Protein AF-Q7RGE0-F1 (afdb_monomer_lite)

Radius of gyration: 12.65 Å; chains: 1; bounding box: 28×23×31 Å

Organism: Plasmodium yoelii yoelii (NCBI:txid73239)

Foldseek 3Di:
DPLVLLVLLVVVLVVLQVLPDPDQEAASADPLPDPDDHDLVSLLSSLQSLLPRDRHAHEYENAQVLDDPVSVVSSCVSNVNDPRHPYYHHHNNDNPDD

pLDDT: mean 87.19, std 11.77, range [46.59, 97.0]

Sequence (98 aa):
MDNVLSMNYLKLTEELKKNNLDKIKLSLKCNNLCVENIDYNIIENFGKSLKNNKSFKGIIDISYNNLNEINLFNLICNISQNKQIIGLNIKGNERKAY

Secondary structure (DSSP, 8-state):
---HHHHHHHHHHHHHHTT----SEEE----S-------HHHHHHHHHHHHH-SS--EEEE-TT----HHHHHHHHHHHHT-TTEEEEE-TT------

Structure (mmCIF, N/CA/C/O backbone):
data_AF-Q7RGE0-F1
#
_entry.id   AF-Q7RGE0-F1
#
loop_
_atom_site.group_PDB
_atom_site.id
_atom_site.type_symbol
_atom_site.label_atom_id
_atom_site.label_alt_id
_atom_site.label_comp_id
_atom_site.label_asym_id
_atom_site.label_entity_id
_atom_site.label_seq_id
_atom_site.pdbx_PDB_ins_code
_atom_site.Cartn_x
_atom_site.Cartn_y
_atom_site.Cartn_z
_atom_site.occupancy
_atom_site.B_iso_or_equiv
_atom_site.auth_seq_id
_atom_site.auth_comp_id
_atom_site.auth_asym_id
_atom_site.auth_atom_id
_atom_site.pdbx_PDB_model_num
ATOM 1 N N . MET A 1 1 ? 18.038 14.293 -10.611 1.00 49.66 1 MET A N 1
ATOM 2 C CA . MET A 1 1 ? 16.653 13.906 -10.937 1.00 49.66 1 MET A CA 1
ATOM 3 C C . MET A 1 1 ? 15.989 13.729 -9.594 1.00 49.66 1 MET A C 1
ATOM 5 O O . MET A 1 1 ? 16.412 12.850 -8.855 1.00 49.66 1 MET A O 1
ATOM 9 N N . ASP A 1 2 ? 15.132 14.664 -9.197 1.00 54.06 2 ASP A N 1
ATOM 10 C CA . ASP A 1 2 ? 14.507 14.597 -7.876 1.00 54.06 2 ASP A CA 1
ATOM 11 C C . ASP A 1 2 ? 13.621 13.355 -7.822 1.00 54.06 2 ASP A C 1
ATOM 13 O O . ASP A 1 2 ? 12.876 13.108 -8.769 1.00 54.06 2 ASP A O 1
ATOM 17 N N . ASN A 1 3 ? 13.724 12.567 -6.748 1.00 69.50 3 ASN A N 1
ATOM 18 C CA . ASN A 1 3 ? 12.902 11.371 -6.554 1.00 69.50 3 ASN A CA 1
ATOM 19 C C . ASN A 1 3 ? 11.467 11.778 -6.174 1.00 69.50 3 ASN A C 1
ATOM 21 O O . ASN A 1 3 ? 11.034 11.619 -5.025 1.00 69.50 3 ASN A O 1
ATOM 25 N N . VAL A 1 4 ? 10.745 12.384 -7.118 1.00 85.06 4 VAL A N 1
ATOM 26 C CA . VAL A 1 4 ? 9.417 12.975 -6.918 1.00 85.06 4 VAL A CA 1
ATOM 27 C C . VAL A 1 4 ? 8.446 11.921 -6.402 1.00 85.06 4 VAL A C 1
ATOM 29 O O . VAL A 1 4 ? 7.636 12.202 -5.515 1.00 85.06 4 VAL A O 1
ATOM 32 N N . LEU A 1 5 ? 8.548 10.688 -6.903 1.00 88.62 5 LEU A N 1
ATOM 33 C CA . LEU A 1 5 ? 7.667 9.613 -6.474 1.00 88.62 5 LEU A CA 1
ATOM 34 C C . LEU A 1 5 ? 7.967 9.203 -5.029 1.00 88.62 5 LEU A C 1
ATOM 36 O O . LEU A 1 5 ? 7.046 9.125 -4.216 1.00 88.62 5 LEU A O 1
ATOM 40 N N . SER A 1 6 ? 9.243 9.042 -4.674 1.00 90.25 6 SER A N 1
ATOM 41 C CA . SER A 1 6 ? 9.644 8.722 -3.294 1.00 90.25 6 SER A CA 1
ATOM 42 C C . SER A 1 6 ? 9.195 9.804 -2.302 1.00 90.25 6 SER A C 1
ATOM 44 O O . SER A 1 6 ? 8.674 9.492 -1.230 1.00 90.25 6 SER A O 1
ATOM 46 N N . MET A 1 7 ? 9.306 11.081 -2.680 1.00 91.00 7 MET A N 1
ATOM 47 C CA . MET A 1 7 ? 8.808 12.198 -1.871 1.00 91.00 7 MET A CA 1
ATOM 48 C C . MET A 1 7 ? 7.285 12.181 -1.714 1.00 91.00 7 MET A C 1
ATOM 50 O O . MET A 1 7 ? 6.779 12.468 -0.628 1.00 91.00 7 MET A O 1
ATOM 54 N N . ASN A 1 8 ? 6.541 11.798 -2.754 1.00 92.19 8 ASN A N 1
ATOM 55 C CA . ASN A 1 8 ? 5.089 11.650 -2.669 1.00 92.19 8 ASN A CA 1
ATOM 56 C C . ASN A 1 8 ? 4.684 10.524 -1.705 1.00 92.19 8 ASN A C 1
ATOM 58 O O . ASN A 1 8 ? 3.765 10.716 -0.905 1.00 92.19 8 ASN A O 1
ATOM 62 N N . TYR A 1 9 ? 5.391 9.387 -1.727 1.00 94.00 9 TYR A N 1
ATOM 63 C CA . TYR A 1 9 ? 5.197 8.312 -0.749 1.00 94.00 9 TYR A CA 1
ATOM 64 C C . TYR A 1 9 ? 5.455 8.799 0.679 1.00 94.00 9 TYR A C 1
ATOM 66 O O . TYR A 1 9 ? 4.625 8.572 1.561 1.00 94.00 9 TYR A O 1
ATOM 74 N N . LEU A 1 10 ? 6.562 9.510 0.914 1.00 94.62 10 LEU A N 1
ATOM 75 C CA . LEU A 1 10 ? 6.887 10.062 2.232 1.00 94.62 10 LEU A CA 1
ATOM 76 C C . LEU A 1 10 ? 5.822 11.056 2.711 1.00 94.62 10 LEU A C 1
ATOM 78 O O . LEU A 1 10 ? 5.320 10.934 3.827 1.00 94.62 10 LEU A O 1
ATOM 82 N N . LYS A 1 11 ? 5.403 11.993 1.854 1.00 93.44 11 LYS 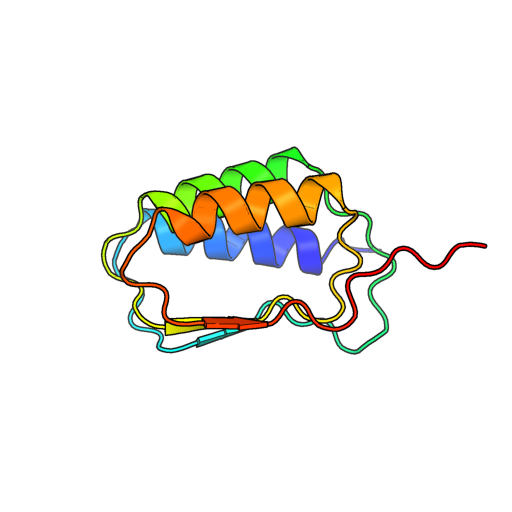A N 1
ATOM 83 C CA . LYS A 1 11 ? 4.371 12.979 2.197 1.00 93.44 11 LYS A CA 1
ATOM 84 C C . LYS A 1 11 ? 3.043 12.312 2.559 1.00 93.44 11 LYS A C 1
ATOM 86 O O . LYS A 1 11 ? 2.451 12.649 3.582 1.00 93.44 11 LYS A O 1
ATOM 91 N N . LEU A 1 12 ? 2.587 11.348 1.757 1.00 93.00 12 LEU A N 1
ATOM 92 C CA . LEU A 1 12 ? 1.350 10.618 2.046 1.00 93.00 12 LEU A CA 1
ATOM 93 C C . LEU A 1 12 ? 1.460 9.745 3.293 1.00 93.00 12 LEU A C 1
ATOM 95 O O . LEU A 1 12 ? 0.484 9.622 4.026 1.00 93.00 12 LEU A O 1
ATOM 99 N N . THR A 1 13 ? 2.632 9.173 3.563 1.00 95.12 13 THR A N 1
ATOM 100 C CA . THR A 1 13 ? 2.898 8.436 4.805 1.00 95.12 13 THR A CA 1
ATOM 101 C C . THR A 1 13 ? 2.660 9.332 6.022 1.00 95.12 13 THR A C 1
ATOM 103 O O . THR A 1 13 ? 1.958 8.936 6.952 1.00 95.12 13 THR A O 1
ATOM 106 N N . GLU A 1 14 ? 3.166 10.566 5.996 1.00 94.44 14 GLU A N 1
ATOM 107 C CA . GLU A 1 14 ? 2.940 11.535 7.073 1.00 94.44 14 GLU A CA 1
ATOM 108 C C . GLU A 1 14 ? 1.483 12.011 7.159 1.00 94.44 14 GLU A C 1
ATOM 110 O O . GLU A 1 14 ? 0.964 12.194 8.260 1.00 94.44 14 GLU A O 1
ATOM 115 N N . GLU A 1 15 ? 0.780 12.171 6.032 1.00 92.38 15 GLU A N 1
ATOM 116 C CA . GLU A 1 15 ? -0.665 12.447 6.048 1.00 92.38 15 GLU A CA 1
ATOM 117 C C . GLU A 1 15 ? -1.449 11.282 6.684 1.00 92.38 15 GLU A C 1
ATOM 119 O O . GLU A 1 15 ? -2.310 11.506 7.535 1.00 92.38 15 GLU A O 1
ATOM 124 N N . LEU A 1 16 ? -1.124 10.031 6.339 1.00 92.25 16 LEU A N 1
ATOM 125 C CA . LEU A 1 16 ? -1.786 8.833 6.871 1.00 92.25 16 LEU A CA 1
ATOM 126 C C . LEU A 1 16 ? -1.612 8.697 8.386 1.00 92.25 16 LEU A C 1
ATOM 128 O O . LEU A 1 16 ? -2.556 8.318 9.079 1.00 92.25 16 LEU A O 1
ATOM 132 N N . LYS A 1 17 ? -0.444 9.053 8.924 1.00 91.69 17 LYS A N 1
ATOM 133 C CA . LYS A 1 17 ? -0.189 9.024 10.374 1.00 91.69 17 LYS A CA 1
ATOM 134 C C . LYS A 1 17 ? -1.076 9.990 11.162 1.00 91.69 17 LYS A C 1
ATOM 136 O O . LYS A 1 17 ? -1.400 9.709 12.314 1.00 91.69 17 LYS A O 1
ATOM 141 N N . LYS A 1 18 ? -1.518 11.095 10.550 1.00 90.00 18 LYS A N 1
ATOM 142 C CA . LYS A 1 18 ? -2.399 12.089 11.192 1.00 90.00 18 LYS A CA 1
ATOM 143 C C . LYS A 1 18 ? -3.840 11.603 11.365 1.00 90.00 18 LYS A C 1
ATOM 145 O O . LYS A 1 18 ? -4.595 12.224 12.103 1.00 90.00 18 LYS A O 1
ATOM 150 N N . ASN A 1 19 ? -4.227 10.501 10.713 1.00 82.25 19 ASN A N 1
ATOM 151 C CA . ASN A 1 19 ? -5.567 9.909 10.785 1.00 82.25 19 ASN A CA 1
ATOM 152 C C . ASN A 1 19 ? -6.727 10.876 10.464 1.00 82.25 19 ASN A C 1
ATOM 154 O O . ASN A 1 19 ? -7.855 10.628 10.878 1.00 82.25 19 ASN A O 1
ATOM 158 N N . ASN A 1 20 ? -6.516 11.900 9.642 1.00 83.06 20 ASN A N 1
ATOM 159 C CA . ASN A 1 20 ? -7.549 12.866 9.238 1.00 83.06 20 ASN A CA 1
ATOM 160 C C . ASN A 1 20 ? -7.718 12.959 7.709 1.00 83.06 20 ASN A C 1
ATOM 162 O O . ASN A 1 20 ? -8.061 14.008 7.169 1.00 83.06 20 ASN A O 1
ATOM 166 N N . LEU A 1 21 ? -7.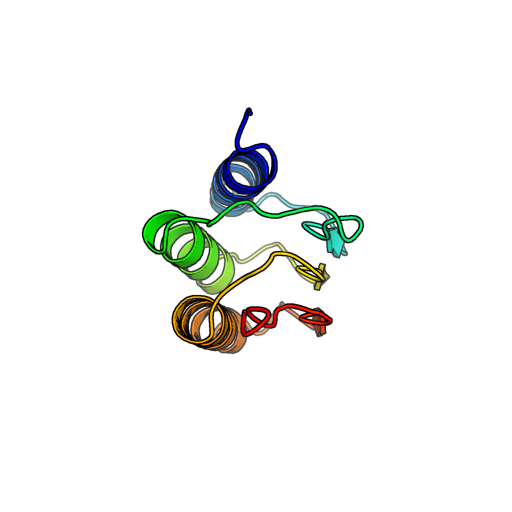432 11.861 7.008 1.00 82.62 21 LEU A N 1
ATOM 167 C CA . LEU A 1 21 ? -7.440 11.796 5.551 1.00 82.62 21 LEU A CA 1
ATOM 168 C C . LEU A 1 21 ? -8.864 11.585 5.026 1.00 82.62 21 LEU A C 1
ATOM 170 O O . LEU A 1 21 ? -9.319 10.454 4.881 1.00 82.62 21 LEU A O 1
ATOM 174 N N . ASP A 1 22 ? -9.541 12.682 4.698 1.00 79.12 22 ASP A N 1
ATOM 175 C CA . ASP A 1 22 ? -10.844 12.658 4.026 1.00 79.12 22 ASP A CA 1
ATOM 176 C C . ASP A 1 22 ? -10.665 12.595 2.498 1.00 79.12 22 ASP A C 1
ATOM 178 O O . ASP A 1 22 ? -10.892 13.552 1.758 1.00 79.12 22 ASP A O 1
ATOM 182 N N . LYS A 1 23 ? -10.116 11.473 2.018 1.00 81.00 23 LYS A N 1
ATOM 183 C CA . LYS A 1 23 ? -9.944 11.193 0.585 1.00 81.00 23 LYS A CA 1
ATOM 184 C C . LYS A 1 23 ? -10.486 9.807 0.267 1.00 81.00 23 LYS A C 1
ATOM 186 O O . LYS A 1 23 ? -10.166 8.837 0.942 1.00 81.00 23 LYS A O 1
ATOM 191 N N . ILE A 1 24 ? -11.220 9.708 -0.839 1.00 81.62 24 ILE A N 1
ATOM 192 C CA . ILE A 1 24 ? -11.789 8.447 -1.350 1.00 81.62 24 ILE A CA 1
ATOM 193 C C . ILE A 1 24 ? -10.785 7.721 -2.271 1.00 81.62 24 ILE A C 1
ATOM 195 O O . ILE A 1 24 ? -10.893 6.521 -2.530 1.00 81.62 24 ILE A O 1
ATOM 199 N N . LYS A 1 25 ? -9.769 8.442 -2.769 1.00 89.12 25 LYS A N 1
ATOM 200 C CA . LYS A 1 25 ? -8.697 7.892 -3.605 1.00 89.12 25 LYS A CA 1
ATOM 201 C C . LYS A 1 25 ? -7.336 8.480 -3.235 1.00 89.12 25 LYS A C 1
ATOM 203 O O . LYS A 1 25 ? -7.171 9.698 -3.208 1.00 89.12 25 LYS A O 1
ATOM 208 N N . LEU A 1 26 ? -6.350 7.608 -3.032 1.00 90.75 26 LEU A N 1
ATOM 209 C CA . LEU A 1 26 ? -4.933 7.961 -2.944 1.00 90.75 26 LEU A CA 1
ATOM 210 C C . LEU A 1 26 ? -4.253 7.605 -4.263 1.00 90.75 26 LEU A C 1
ATOM 212 O O . LEU A 1 26 ? -4.126 6.432 -4.604 1.00 90.75 26 LEU A O 1
ATOM 216 N N . SER A 1 27 ? -3.850 8.622 -5.023 1.00 89.75 2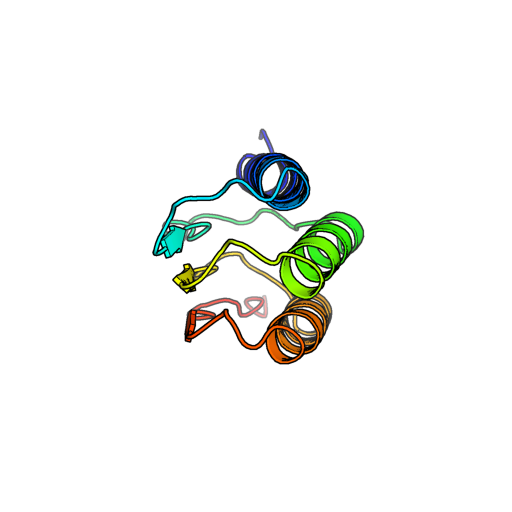7 SER A N 1
ATOM 217 C CA . SER A 1 27 ? -3.220 8.443 -6.331 1.00 89.75 27 SER A CA 1
ATOM 218 C C . SER A 1 27 ? -1.732 8.756 -6.253 1.00 89.75 27 SER A C 1
ATOM 220 O O . SER A 1 27 ? -1.344 9.918 -6.214 1.00 89.75 27 SER A O 1
ATOM 222 N N . LEU A 1 28 ? -0.926 7.701 -6.286 1.00 90.06 28 LEU A N 1
ATOM 223 C CA . LEU A 1 28 ? 0.526 7.719 -6.459 1.00 90.06 28 LEU A CA 1
ATOM 224 C C . LEU A 1 28 ? 0.934 7.270 -7.870 1.00 90.06 28 LEU A C 1
ATOM 226 O O . LEU A 1 28 ? 2.113 7.053 -8.126 1.00 90.06 28 LEU A O 1
ATOM 230 N N . LYS A 1 29 ? -0.025 7.119 -8.795 1.00 84.75 29 LYS A N 1
ATOM 231 C CA . LYS A 1 29 ? 0.248 6.698 -10.172 1.00 84.75 29 LYS A CA 1
ATOM 232 C C . LYS A 1 29 ? 1.335 7.560 -10.816 1.00 84.75 29 LYS A C 1
ATOM 234 O O . LYS A 1 29 ? 1.327 8.785 -10.674 1.00 84.75 29 LYS A O 1
ATOM 239 N N . CYS A 1 30 ? 2.208 6.924 -11.584 1.00 81.88 30 CYS A N 1
ATOM 240 C CA . CYS A 1 30 ? 3.149 7.633 -12.436 1.00 81.88 30 CYS A CA 1
ATOM 241 C C . CYS A 1 30 ? 2.716 7.543 -13.902 1.00 81.88 30 CYS A C 1
ATOM 243 O O . CYS A 1 30 ? 2.152 6.545 -14.341 1.00 81.88 30 CYS A O 1
ATOM 245 N N . ASN A 1 31 ? 2.957 8.593 -14.684 1.00 74.12 31 ASN A N 1
ATOM 246 C CA . ASN A 1 31 ? 2.542 8.652 -16.087 1.00 74.12 31 ASN A CA 1
ATOM 247 C C . ASN A 1 31 ? 3.562 7.944 -17.004 1.00 74.12 31 ASN A C 1
ATOM 249 O O . ASN A 1 31 ? 4.180 8.587 -17.845 1.00 74.12 31 ASN A O 1
ATOM 253 N N . ASN A 1 32 ? 3.756 6.630 -16.828 1.00 61.16 32 ASN A N 1
ATOM 254 C CA . ASN A 1 32 ? 4.594 5.746 -17.667 1.00 61.16 32 ASN A CA 1
ATOM 255 C C . ASN A 1 32 ? 6.095 6.107 -17.792 1.00 61.16 32 ASN A C 1
ATOM 257 O O . ASN A 1 32 ? 6.801 5.484 -18.583 1.00 61.16 32 ASN A O 1
ATOM 261 N N . LEU A 1 33 ? 6.590 7.083 -17.023 1.00 60.00 33 LEU A N 1
ATOM 262 C CA . LEU A 1 33 ? 7.950 7.633 -17.137 1.00 60.00 33 LEU A CA 1
ATOM 263 C C . LEU A 1 33 ? 8.783 7.507 -15.852 1.00 60.00 33 LEU A C 1
ATOM 265 O O . LEU A 1 33 ? 9.919 7.976 -15.815 1.00 60.00 33 LEU A O 1
ATOM 269 N N . CYS A 1 34 ? 8.253 6.882 -14.797 1.00 68.81 34 CYS A N 1
ATOM 270 C CA . CYS A 1 34 ? 9.028 6.674 -13.577 1.00 68.81 34 CYS A CA 1
ATOM 271 C C . CYS A 1 34 ? 10.023 5.535 -13.776 1.00 68.81 34 CYS A C 1
ATOM 273 O O . CYS A 1 34 ? 9.660 4.363 -13.761 1.00 68.81 34 CYS A O 1
ATOM 275 N N . VAL A 1 35 ? 11.289 5.913 -13.931 1.00 69.00 35 VAL A N 1
ATOM 276 C CA . VAL A 1 35 ? 12.450 5.012 -13.840 1.00 69.00 35 VAL A CA 1
ATOM 277 C C . VAL A 1 35 ? 13.063 5.072 -12.430 1.00 69.00 35 VAL A C 1
ATOM 279 O O . VAL A 1 35 ? 14.132 4.527 -12.176 1.00 69.00 35 VAL A O 1
ATOM 282 N N . GLU A 1 36 ? 12.393 5.750 -11.492 1.00 75.81 36 GLU A N 1
ATOM 283 C CA . GLU A 1 36 ? 12.830 5.829 -10.101 1.00 75.81 36 GLU A CA 1
ATOM 284 C C . GLU A 1 36 ? 12.784 4.441 -9.450 1.00 75.81 36 GLU A C 1
ATOM 286 O O . GLU A 1 36 ? 11.781 3.729 -9.524 1.00 75.81 36 GLU A O 1
ATOM 291 N N . ASN A 1 37 ? 13.877 4.073 -8.783 1.00 81.06 37 ASN A N 1
ATOM 292 C CA . ASN A 1 37 ? 13.896 2.940 -7.870 1.00 81.06 37 ASN A CA 1
ATOM 293 C C . ASN A 1 37 ? 13.513 3.457 -6.485 1.00 81.06 37 ASN A C 1
ATOM 295 O O . ASN A 1 37 ? 14.285 4.179 -5.854 1.00 81.06 37 ASN A O 1
ATOM 299 N N . ILE A 1 38 ? 12.319 3.098 -6.022 1.00 86.94 38 ILE A N 1
ATOM 300 C CA . ILE A 1 38 ? 11.859 3.468 -4.684 1.00 86.94 38 ILE A CA 1
ATOM 301 C C . ILE A 1 38 ? 12.478 2.511 -3.666 1.00 86.94 38 ILE A C 1
ATOM 303 O O . ILE A 1 38 ? 12.370 1.289 -3.804 1.00 86.94 38 ILE A O 1
ATOM 307 N N . ASP A 1 39 ? 13.111 3.077 -2.640 1.00 89.25 39 ASP A N 1
ATOM 308 C CA . ASP A 1 39 ? 13.698 2.322 -1.535 1.00 89.25 39 ASP A CA 1
ATOM 309 C C . ASP A 1 39 ? 12.625 1.478 -0.824 1.00 89.25 39 ASP A C 1
ATOM 311 O O . ASP A 1 39 ? 11.513 1.945 -0.547 1.00 89.25 39 ASP A O 1
ATOM 315 N N . TYR A 1 40 ? 12.980 0.235 -0.504 1.00 90.62 40 TYR A N 1
ATOM 316 C CA . TYR A 1 40 ? 12.141 -0.689 0.252 1.00 90.62 40 TYR A CA 1
ATOM 317 C C . TYR A 1 40 ? 11.610 -0.067 1.552 1.00 90.62 40 TYR A C 1
ATOM 319 O O . TYR A 1 40 ? 10.424 -0.199 1.852 1.00 90.62 40 TYR A O 1
ATOM 327 N N . ASN A 1 41 ? 12.442 0.677 2.285 1.00 94.62 41 ASN A N 1
ATOM 328 C CA . ASN A 1 41 ? 12.066 1.298 3.556 1.00 94.62 41 ASN A CA 1
ATOM 329 C C . ASN A 1 41 ? 10.942 2.331 3.391 1.00 94.62 41 ASN A C 1
ATOM 331 O O . ASN A 1 41 ? 10.100 2.492 4.278 1.00 94.62 41 ASN A O 1
ATOM 335 N N . ILE A 1 42 ? 10.900 3.031 2.254 1.00 94.69 42 ILE A N 1
ATOM 336 C CA . ILE A 1 42 ? 9.837 3.997 1.951 1.00 94.69 42 ILE A CA 1
ATOM 337 C C . ILE A 1 42 ? 8.512 3.255 1.746 1.00 94.69 42 ILE A C 1
ATOM 339 O O . ILE A 1 42 ? 7.495 3.635 2.331 1.00 94.69 42 ILE A O 1
ATOM 343 N N . ILE A 1 43 ? 8.533 2.164 0.975 1.00 95.06 43 ILE A N 1
ATOM 344 C CA . ILE A 1 43 ? 7.351 1.330 0.724 1.00 95.06 43 ILE A CA 1
ATOM 345 C C . ILE A 1 43 ? 6.878 0.630 1.997 1.00 95.06 43 ILE A C 1
ATOM 347 O O . ILE A 1 43 ? 5.678 0.603 2.270 1.00 95.06 43 ILE A O 1
ATOM 351 N N . GLU A 1 44 ? 7.796 0.117 2.813 1.00 95.88 44 GLU A N 1
ATOM 352 C CA . GLU A 1 44 ? 7.465 -0.530 4.080 1.00 95.88 44 GLU A CA 1
ATOM 353 C C . GLU A 1 44 ? 6.798 0.451 5.055 1.00 95.88 44 GLU A C 1
ATOM 355 O O . GLU A 1 44 ? 5.763 0.134 5.646 1.00 95.88 44 GLU A O 1
ATOM 360 N N . ASN A 1 45 ? 7.341 1.663 5.198 1.00 97.00 45 ASN A N 1
ATOM 361 C CA . ASN A 1 45 ? 6.768 2.688 6.072 1.00 97.00 45 ASN A CA 1
ATOM 362 C C . ASN A 1 45 ? 5.388 3.158 5.596 1.00 97.00 45 ASN A C 1
ATOM 364 O O . ASN A 1 45 ? 4.476 3.340 6.414 1.00 97.00 45 ASN A O 1
ATOM 368 N N . PHE A 1 46 ? 5.218 3.311 4.283 1.00 96.81 46 PHE A N 1
ATOM 369 C CA . PHE A 1 46 ? 3.924 3.609 3.682 1.00 96.81 46 PHE A CA 1
ATOM 370 C C . PHE A 1 46 ? 2.916 2.482 3.944 1.00 96.81 46 PHE A C 1
ATOM 372 O O . PHE A 1 46 ? 1.818 2.740 4.440 1.00 96.81 46 PHE A O 1
ATOM 379 N N . GLY A 1 47 ? 3.314 1.225 3.718 1.00 96.69 47 GLY A N 1
ATOM 380 C CA . GLY A 1 47 ? 2.508 0.040 4.002 1.00 96.69 47 GLY A CA 1
ATOM 381 C C . GLY A 1 47 ? 2.072 -0.035 5.466 1.00 96.69 47 GLY A C 1
ATOM 382 O O . GLY A 1 47 ? 0.881 -0.155 5.746 1.00 96.69 47 GLY A O 1
ATOM 383 N N . LYS A 1 48 ? 2.997 0.127 6.418 1.00 96.88 48 LYS A N 1
ATOM 384 C CA . LYS A 1 48 ? 2.679 0.151 7.859 1.00 96.88 48 LYS A CA 1
ATOM 385 C C . LYS A 1 48 ? 1.691 1.260 8.221 1.00 96.88 48 LYS A C 1
ATOM 387 O O . LYS A 1 48 ? 0.805 1.053 9.050 1.00 96.88 48 LYS A O 1
ATOM 392 N N . SER A 1 49 ? 1.830 2.431 7.602 1.00 95.94 49 SER A N 1
ATOM 393 C CA . SER A 1 49 ? 0.926 3.557 7.844 1.00 95.94 49 SER A CA 1
ATOM 394 C C . SER A 1 49 ? -0.469 3.269 7.297 1.00 95.94 49 SER A C 1
ATOM 396 O O . SER A 1 49 ? -1.444 3.501 8.003 1.00 95.94 49 SER A O 1
ATOM 398 N N . LEU A 1 50 ? -0.575 2.677 6.104 1.00 95.56 50 LEU A N 1
ATOM 399 C CA . LEU A 1 50 ? -1.846 2.200 5.555 1.00 95.56 50 LEU A CA 1
ATOM 400 C C . LEU A 1 50 ? -2.485 1.133 6.438 1.00 95.56 50 LEU A C 1
ATOM 402 O O . LEU A 1 50 ? -3.652 1.263 6.777 1.00 95.56 50 LEU A O 1
ATOM 406 N N . LYS A 1 51 ? -1.730 0.117 6.861 1.00 95.81 51 LYS A N 1
ATOM 407 C CA . LYS A 1 51 ? -2.205 -0.960 7.741 1.00 95.81 51 LYS A CA 1
ATOM 408 C C . LYS A 1 51 ? -2.883 -0.427 9.009 1.00 95.81 51 LYS A C 1
ATOM 410 O O . LYS A 1 51 ? -3.920 -0.943 9.413 1.00 95.81 51 LYS A O 1
ATOM 415 N N . ASN A 1 52 ? -2.287 0.586 9.637 1.00 94.19 52 ASN A N 1
ATOM 416 C CA . ASN A 1 52 ? -2.734 1.114 10.928 1.00 94.19 52 ASN A CA 1
ATOM 417 C C . ASN A 1 52 ? -3.716 2.291 10.817 1.00 94.19 52 ASN A C 1
ATOM 419 O O . ASN A 1 52 ? -4.257 2.725 11.837 1.00 94.19 52 ASN A O 1
ATOM 423 N N . ASN A 1 53 ? -3.924 2.839 9.618 1.00 92.88 53 ASN A N 1
ATOM 424 C CA . ASN A 1 53 ? -4.774 4.005 9.420 1.00 92.88 53 ASN A CA 1
ATOM 425 C C . ASN A 1 53 ? -6.262 3.651 9.603 1.00 92.88 53 ASN A C 1
ATOM 427 O O . ASN A 1 53 ? -6.740 2.631 9.106 1.00 92.88 53 ASN A O 1
ATOM 431 N N . LYS A 1 54 ? -6.991 4.504 10.332 1.00 89.50 54 LYS A N 1
ATOM 432 C CA . LYS A 1 54 ? -8.397 4.268 10.715 1.00 89.50 54 LYS A CA 1
ATOM 433 C C . LYS A 1 54 ? -9.406 5.206 10.052 1.00 89.50 54 LYS A C 1
ATOM 435 O O . LYS A 1 54 ? -10.591 5.110 10.373 1.00 89.50 54 LYS A O 1
ATOM 440 N N . SER A 1 55 ? -8.956 6.134 9.213 1.00 89.81 55 SER A N 1
ATOM 441 C CA . SER A 1 55 ? -9.820 7.160 8.614 1.00 89.81 55 SER A CA 1
ATOM 442 C C . SER A 1 55 ? -9.878 7.116 7.097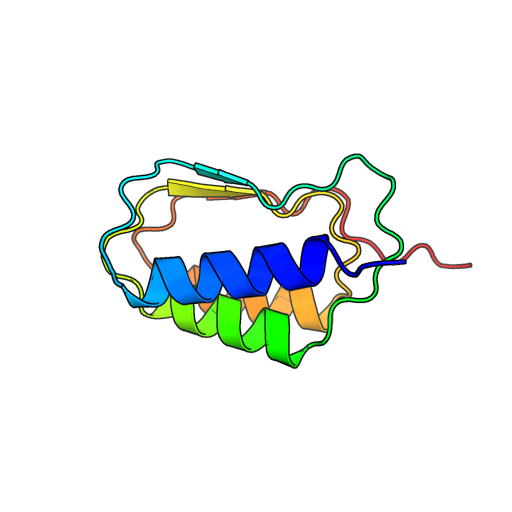 1.00 89.81 55 SER A C 1
ATOM 444 O O . SER A 1 55 ? -10.902 7.466 6.519 1.00 89.81 55 SER A O 1
ATOM 446 N N . PHE A 1 56 ? -8.812 6.667 6.443 1.00 91.94 56 PHE A N 1
ATOM 447 C CA . PHE A 1 56 ? -8.783 6.485 5.009 1.00 91.94 56 PHE A CA 1
ATOM 448 C C . PHE A 1 56 ? -9.630 5.275 4.623 1.00 91.94 56 PHE A C 1
ATOM 450 O O . PHE A 1 56 ? -9.281 4.124 4.891 1.00 91.94 56 PHE A O 1
ATOM 457 N N . LYS A 1 57 ? -10.719 5.552 3.909 1.00 92.00 57 LYS A N 1
ATOM 458 C CA . LYS A 1 57 ? -11.584 4.544 3.308 1.00 92.00 57 LYS A CA 1
ATOM 459 C C . LYS A 1 57 ? -11.674 4.801 1.813 1.00 92.00 57 LYS A C 1
ATOM 461 O O . LYS A 1 57 ? -12.338 5.740 1.378 1.00 92.00 57 LYS A O 1
ATOM 466 N N . GLY A 1 58 ? -11.006 3.976 1.015 1.00 93.56 58 GLY A N 1
ATOM 467 C CA . GLY A 1 58 ? -10.897 4.282 -0.403 1.00 93.56 58 GLY A CA 1
ATOM 468 C C . GLY A 1 58 ? -10.031 3.343 -1.220 1.00 93.56 58 GLY A C 1
ATOM 469 O O . GLY A 1 58 ? -9.681 2.240 -0.798 1.00 93.56 58 GLY A O 1
ATOM 470 N N . ILE A 1 59 ? -9.719 3.810 -2.427 1.00 95.06 59 ILE A N 1
ATOM 471 C CA . ILE A 1 59 ? -8.914 3.097 -3.418 1.00 95.06 59 ILE A CA 1
ATOM 472 C C . ILE A 1 59 ? -7.500 3.671 -3.433 1.00 95.06 59 ILE A C 1
ATOM 474 O O . ILE A 1 59 ? -7.306 4.889 -3.428 1.00 95.06 59 ILE A O 1
ATOM 478 N N . ILE A 1 60 ? -6.510 2.791 -3.512 1.00 95.75 60 ILE A N 1
ATOM 479 C CA . ILE A 1 60 ? -5.103 3.153 -3.664 1.00 95.75 60 ILE A CA 1
ATOM 480 C C . ILE A 1 60 ? -4.683 2.868 -5.102 1.00 95.75 60 ILE A C 1
ATOM 482 O O . ILE A 1 60 ? -4.923 1.786 -5.626 1.00 95.75 60 ILE A O 1
ATOM 486 N N . ASP A 1 61 ? -4.062 3.842 -5.755 1.00 94.75 61 ASP A N 1
ATOM 487 C CA . ASP A 1 61 ? -3.603 3.738 -7.137 1.00 94.75 61 ASP A CA 1
ATOM 488 C C . ASP A 1 61 ? -2.102 4.008 -7.204 1.00 94.75 61 ASP A C 1
ATOM 490 O O . ASP A 1 61 ? -1.674 5.159 -7.142 1.00 94.75 61 ASP A O 1
ATOM 494 N N . ILE A 1 62 ? -1.322 2.931 -7.311 1.00 93.38 62 ILE A N 1
ATOM 495 C CA . ILE A 1 62 ? 0.148 2.929 -7.415 1.00 93.38 62 ILE A CA 1
ATOM 496 C C . ILE A 1 62 ? 0.594 2.470 -8.807 1.00 93.38 62 ILE A C 1
ATOM 498 O O . ILE A 1 62 ? 1.673 1.902 -8.980 1.00 93.38 62 ILE A O 1
ATOM 502 N N . SER A 1 63 ? -0.267 2.633 -9.812 1.00 92.19 63 SER A N 1
ATOM 503 C CA . SER A 1 63 ? 0.027 2.154 -11.158 1.00 92.19 63 SER A CA 1
ATOM 504 C C . SER A 1 63 ? 1.292 2.803 -11.742 1.00 92.19 63 SER A C 1
ATOM 506 O O . SER A 1 63 ? 1.575 3.987 -11.532 1.00 92.19 63 SER A O 1
ATOM 508 N N . TYR A 1 64 ? 2.075 1.998 -12.465 1.00 89.94 64 TYR A N 1
ATOM 509 C CA . TYR A 1 64 ? 3.317 2.380 -13.143 1.00 89.94 64 TYR A CA 1
ATOM 510 C C . TYR A 1 64 ? 4.394 2.981 -12.224 1.00 89.94 64 TYR A C 1
ATOM 512 O O . TYR A 1 64 ? 5.142 3.864 -12.632 1.00 89.94 64 TYR A O 1
ATOM 520 N N . ASN A 1 65 ? 4.473 2.533 -10.968 1.00 89.75 65 ASN A N 1
ATOM 521 C CA . ASN A 1 65 ? 5.454 3.015 -9.985 1.00 89.75 65 ASN A CA 1
ATOM 522 C C . ASN A 1 65 ? 6.814 2.299 -10.062 1.00 89.75 65 ASN A C 1
ATOM 524 O O . ASN A 1 65 ? 7.698 2.621 -9.273 1.00 89.75 65 ASN A O 1
ATOM 528 N N . ASN A 1 66 ? 6.989 1.348 -10.992 1.00 88.12 66 ASN A N 1
ATOM 529 C CA . ASN A 1 66 ? 8.210 0.545 -11.137 1.00 88.12 66 ASN A CA 1
ATOM 530 C C . ASN A 1 66 ? 8.609 -0.186 -9.833 1.00 88.12 66 ASN A C 1
ATOM 532 O O . ASN A 1 66 ? 9.786 -0.393 -9.540 1.00 88.12 66 ASN A O 1
ATOM 536 N N . LEU A 1 67 ? 7.619 -0.577 -9.021 1.00 89.38 67 LEU A N 1
ATOM 537 C CA . LEU A 1 67 ? 7.869 -1.383 -7.830 1.00 89.38 67 LEU A CA 1
ATOM 538 C C . LEU A 1 67 ? 8.281 -2.799 -8.237 1.00 89.38 67 LEU A C 1
ATOM 540 O O . LEU A 1 67 ? 7.612 -3.438 -9.047 1.00 89.38 67 LEU A O 1
ATOM 544 N N . ASN A 1 68 ? 9.367 -3.298 -7.645 1.00 88.31 68 ASN A N 1
ATOM 545 C CA . ASN A 1 68 ? 9.742 -4.702 -7.775 1.00 88.31 68 ASN A CA 1
ATOM 546 C C . ASN A 1 68 ? 8.764 -5.616 -7.007 1.00 88.31 68 ASN A C 1
ATOM 548 O O . ASN A 1 68 ? 7.946 -5.157 -6.206 1.00 88.31 68 ASN A O 1
ATOM 552 N N . GLU A 1 69 ? 8.884 -6.924 -7.231 1.00 89.12 69 GLU A N 1
ATOM 553 C CA . GLU A 1 69 ? 8.005 -7.939 -6.639 1.00 89.12 69 GLU A CA 1
ATOM 554 C C . GLU A 1 69 ? 8.003 -7.914 -5.105 1.00 89.12 69 GLU A C 1
ATOM 556 O O . GLU A 1 69 ? 6.945 -8.029 -4.491 1.00 89.12 69 GLU A O 1
ATOM 561 N N . ILE A 1 70 ? 9.164 -7.691 -4.479 1.00 90.62 70 ILE A N 1
ATOM 562 C CA . ILE A 1 70 ? 9.304 -7.635 -3.015 1.00 90.62 70 ILE A CA 1
ATOM 563 C C . ILE A 1 70 ? 8.529 -6.437 -2.448 1.00 90.62 70 ILE A C 1
ATOM 565 O O . ILE A 1 70 ? 7.762 -6.583 -1.495 1.00 90.62 70 ILE A O 1
ATOM 569 N N . ASN A 1 71 ? 8.690 -5.260 -3.055 1.00 91.88 71 ASN A N 1
ATOM 570 C CA . ASN A 1 71 ? 7.989 -4.038 -2.665 1.00 91.88 71 ASN A CA 1
ATOM 571 C C . ASN A 1 71 ? 6.474 -4.181 -2.854 1.00 91.88 71 ASN A C 1
ATOM 573 O O . ASN A 1 71 ? 5.709 -3.818 -1.959 1.00 91.88 71 ASN A O 1
ATOM 577 N N . LEU A 1 72 ? 6.038 -4.735 -3.991 1.00 92.69 72 LEU A N 1
ATOM 578 C CA . LEU A 1 72 ? 4.623 -4.993 -4.259 1.00 92.69 72 LEU A CA 1
ATOM 579 C C . LEU A 1 72 ? 4.025 -5.962 -3.243 1.00 92.69 72 LEU A C 1
ATOM 581 O O . LEU A 1 72 ? 2.981 -5.664 -2.664 1.00 92.69 72 LEU A O 1
ATOM 585 N N . PHE A 1 73 ? 4.687 -7.094 -3.004 1.00 93.38 73 PHE A N 1
ATOM 586 C CA . PHE A 1 73 ? 4.213 -8.106 -2.069 1.00 93.38 73 PHE A CA 1
ATOM 587 C C . PHE A 1 73 ? 4.083 -7.535 -0.654 1.00 93.38 73 PHE A C 1
ATOM 589 O O . PHE A 1 73 ? 3.021 -7.644 -0.041 1.00 93.38 73 PHE A O 1
ATOM 596 N N . ASN A 1 74 ? 5.115 -6.835 -0.168 1.00 93.94 74 ASN A N 1
ATOM 597 C CA . ASN A 1 74 ? 5.089 -6.180 1.139 1.00 93.94 74 ASN A CA 1
ATOM 598 C C . ASN A 1 74 ? 3.918 -5.185 1.261 1.00 93.94 74 ASN A C 1
ATOM 600 O O . ASN A 1 74 ? 3.193 -5.169 2.261 1.00 93.94 74 ASN A O 1
ATOM 604 N N . LEU A 1 75 ? 3.691 -4.369 0.229 1.00 94.88 75 LEU A N 1
ATOM 605 C CA . LEU A 1 75 ? 2.611 -3.388 0.232 1.00 94.88 75 LEU A CA 1
ATOM 606 C C . LEU A 1 75 ? 1.226 -4.052 0.212 1.00 94.88 75 LEU A C 1
ATOM 608 O O . LEU A 1 75 ? 0.356 -3.663 0.992 1.00 94.88 75 LEU A O 1
ATOM 612 N N . ILE A 1 76 ? 1.034 -5.084 -0.614 1.00 95.19 76 ILE A N 1
ATOM 613 C CA . ILE A 1 76 ? -0.210 -5.866 -0.679 1.00 95.19 76 ILE A CA 1
ATOM 614 C C . ILE A 1 76 ? -0.506 -6.515 0.677 1.00 95.19 76 ILE A C 1
ATOM 616 O O . ILE A 1 76 ? -1.629 -6.405 1.172 1.00 95.19 76 ILE A O 1
ATOM 620 N 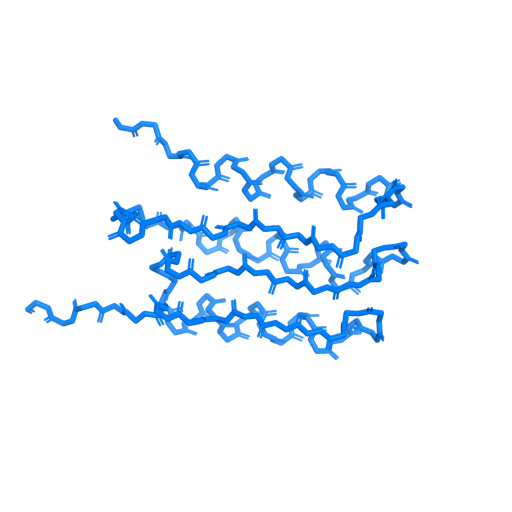N . CYS A 1 77 ? 0.494 -7.125 1.320 1.00 95.88 77 CYS A N 1
ATOM 621 C CA . CYS A 1 77 ? 0.341 -7.716 2.647 1.00 95.88 77 CYS A CA 1
ATOM 622 C C . CYS A 1 77 ? -0.131 -6.689 3.681 1.00 95.88 77 CYS A C 1
ATOM 624 O O . CYS A 1 77 ? -1.090 -6.949 4.406 1.00 95.88 77 CYS A O 1
ATOM 626 N N . ASN A 1 78 ? 0.482 -5.506 3.726 1.00 96.31 78 ASN A N 1
ATOM 627 C CA . ASN A 1 78 ? 0.066 -4.455 4.653 1.00 96.31 78 ASN A CA 1
ATOM 628 C C . ASN A 1 78 ? -1.349 -3.930 4.359 1.00 96.31 78 ASN A C 1
ATOM 630 O O . ASN A 1 78 ? -2.145 -3.761 5.282 1.00 96.31 78 ASN A O 1
ATOM 634 N N . ILE A 1 79 ? -1.687 -3.715 3.084 1.00 95.06 79 ILE A N 1
ATOM 635 C CA . ILE A 1 79 ? -3.015 -3.245 2.663 1.00 95.06 79 ILE A CA 1
ATOM 636 C C . ILE A 1 79 ? -4.101 -4.260 3.021 1.00 95.06 79 ILE A C 1
ATOM 638 O O . ILE A 1 79 ? -5.145 -3.868 3.535 1.00 95.06 79 ILE A O 1
ATOM 642 N N . SER A 1 80 ? -3.846 -5.557 2.821 1.00 94.62 80 SER A N 1
ATOM 643 C CA . SER A 1 80 ? -4.810 -6.629 3.118 1.00 94.62 80 SER A CA 1
ATOM 644 C C . SER A 1 80 ? -5.245 -6.676 4.588 1.00 94.62 80 SER A C 1
ATOM 646 O O . SER A 1 80 ? -6.306 -7.205 4.913 1.00 94.62 80 SER A O 1
ATOM 648 N N . GLN A 1 81 ? -4.444 -6.091 5.484 1.00 95.94 81 GLN A N 1
ATOM 649 C CA . GLN A 1 81 ? -4.727 -6.020 6.914 1.00 95.94 81 GLN A CA 1
ATOM 650 C C 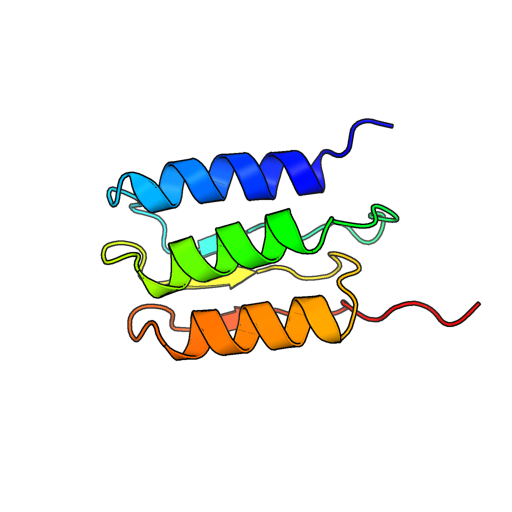. GLN A 1 81 ? -5.605 -4.818 7.297 1.00 95.94 81 GLN A C 1
ATOM 652 O O . GLN A 1 81 ? -6.101 -4.777 8.424 1.00 95.94 81 GLN A O 1
ATOM 657 N N . ASN A 1 82 ? -5.854 -3.871 6.384 1.00 94.25 82 ASN A N 1
ATOM 658 C CA . ASN A 1 82 ? -6.764 -2.751 6.611 1.00 94.25 82 ASN A CA 1
ATOM 659 C C . ASN A 1 82 ? -8.097 -2.946 5.868 1.00 94.25 82 ASN A C 1
ATOM 661 O O . ASN A 1 82 ? -8.194 -2.783 4.654 1.00 94.25 82 ASN A O 1
ATOM 665 N N . LYS A 1 83 ? -9.163 -3.203 6.635 1.00 90.94 83 LYS A N 1
ATOM 666 C CA . LYS A 1 83 ? -10.528 -3.443 6.128 1.00 90.94 83 LYS A CA 1
ATOM 667 C C . LYS A 1 83 ? -11.214 -2.214 5.513 1.00 90.94 83 LYS A C 1
ATOM 669 O O . LYS A 1 83 ? -12.288 -2.354 4.936 1.00 90.94 83 LYS A O 1
ATOM 674 N N . GLN A 1 84 ? -10.661 -1.013 5.683 1.00 91.31 84 GLN A N 1
ATOM 675 C CA . GLN A 1 84 ? -11.222 0.221 5.124 1.00 91.31 84 GLN A CA 1
ATOM 676 C C . GLN A 1 84 ? -10.762 0.473 3.684 1.00 91.31 84 GLN A C 1
ATOM 678 O O . GLN A 1 84 ? -11.413 1.219 2.951 1.00 91.31 84 GLN A O 1
ATOM 683 N N . ILE A 1 85 ? -9.666 -0.158 3.255 1.00 94.25 85 ILE A N 1
ATOM 684 C CA . ILE A 1 85 ? -9.177 -0.055 1.881 1.00 94.25 85 ILE A CA 1
ATOM 685 C C . ILE A 1 85 ? -10.019 -0.985 1.008 1.00 94.25 85 ILE A C 1
ATOM 687 O O . ILE A 1 85 ? -10.056 -2.193 1.220 1.00 94.25 85 ILE A O 1
ATOM 691 N N . ILE A 1 86 ? -10.706 -0.410 0.023 1.00 93.56 86 ILE A N 1
ATOM 692 C CA . ILE A 1 86 ? -11.685 -1.126 -0.809 1.00 93.56 86 ILE A CA 1
ATOM 693 C C . ILE A 1 86 ? -11.128 -1.533 -2.175 1.00 93.56 86 ILE A C 1
ATOM 695 O O . ILE A 1 86 ? -11.776 -2.273 -2.910 1.00 93.56 86 ILE A O 1
ATOM 699 N N . GLY A 1 87 ? -9.942 -1.046 -2.543 1.00 94.25 87 GLY A N 1
ATOM 700 C CA . GLY A 1 87 ? -9.329 -1.382 -3.820 1.00 94.25 87 GLY A CA 1
ATOM 701 C C . GLY A 1 87 ? -7.879 -0.939 -3.931 1.00 94.25 87 GLY A C 1
ATOM 702 O O . GLY A 1 87 ? -7.459 0.047 -3.322 1.00 94.25 87 GLY A O 1
ATOM 703 N N . LEU A 1 88 ? -7.127 -1.667 -4.751 1.00 95.38 88 LEU A N 1
ATOM 704 C CA . LEU A 1 88 ? -5.726 -1.406 -5.050 1.00 95.38 88 LEU A CA 1
ATOM 705 C C . LEU A 1 88 ? -5.485 -1.572 -6.556 1.00 95.38 88 LEU A C 1
ATOM 707 O O . LEU A 1 88 ? -5.726 -2.641 -7.110 1.00 95.38 88 LEU A O 1
ATOM 711 N N . ASN A 1 89 ? -4.992 -0.525 -7.216 1.00 94.81 89 ASN A N 1
ATOM 712 C CA . ASN A 1 89 ? -4.545 -0.573 -8.605 1.00 94.81 89 ASN A CA 1
ATOM 713 C C . ASN A 1 89 ? -3.014 -0.656 -8.663 1.00 94.81 89 ASN A C 1
ATOM 715 O O . ASN A 1 89 ? -2.327 0.322 -8.364 1.00 94.81 89 ASN A O 1
ATOM 719 N N . ILE A 1 90 ? -2.502 -1.815 -9.088 1.00 92.62 90 ILE A N 1
ATOM 720 C CA . ILE A 1 90 ? -1.064 -2.101 -9.235 1.00 92.62 90 ILE A CA 1
ATOM 721 C C . ILE A 1 90 ? -0.588 -2.141 -10.692 1.00 92.62 90 ILE A C 1
ATOM 723 O O . ILE A 1 90 ? 0.555 -2.520 -10.943 1.00 92.62 90 ILE A O 1
ATOM 727 N N . LYS A 1 91 ? -1.439 -1.773 -11.661 1.00 92.00 91 LYS A N 1
ATOM 728 C CA . LYS A 1 91 ? -1.152 -1.920 -13.097 1.00 92.00 91 LYS A CA 1
ATOM 729 C C . LYS A 1 91 ? 0.222 -1.357 -13.473 1.00 92.00 91 LYS A C 1
ATOM 731 O O . LYS A 1 91 ? 0.534 -0.227 -13.116 1.00 92.00 91 LYS A O 1
ATOM 736 N N . GLY A 1 92 ? 1.007 -2.112 -14.243 1.00 88.31 92 GLY A N 1
ATOM 737 C CA . GLY A 1 92 ? 2.272 -1.636 -14.810 1.00 88.31 92 GLY A CA 1
ATOM 738 C C . GLY A 1 92 ? 3.421 -1.498 -13.809 1.00 88.31 92 GLY A C 1
ATOM 739 O O . GLY A 1 92 ? 4.394 -0.809 -14.103 1.00 88.31 92 GLY A O 1
ATOM 740 N N . ASN A 1 93 ? 3.317 -2.121 -12.632 1.00 86.06 93 ASN A N 1
ATOM 741 C CA . ASN A 1 93 ? 4.477 -2.385 -11.787 1.00 86.06 93 ASN A CA 1
ATOM 742 C C . ASN A 1 93 ? 5.102 -3.713 -12.215 1.00 86.06 93 ASN A C 1
ATOM 744 O O . ASN A 1 93 ? 4.786 -4.759 -11.665 1.00 86.06 93 ASN A O 1
ATOM 748 N N . GLU A 1 94 ? 5.949 -3.664 -13.233 1.00 68.56 94 GLU A N 1
ATOM 749 C CA . GLU A 1 94 ? 6.778 -4.790 -13.649 1.00 68.56 94 GLU A CA 1
ATOM 750 C C . GLU A 1 94 ? 8.152 -4.228 -13.983 1.00 68.56 94 GLU A C 1
ATOM 752 O O . GLU A 1 94 ? 8.277 -3.249 -14.727 1.00 68.56 94 GLU A O 1
ATOM 757 N N . ARG A 1 95 ? 9.194 -4.826 -13.406 1.00 60.28 95 ARG A N 1
ATOM 758 C CA . ARG A 1 95 ? 10.563 -4.488 -13.775 1.00 60.28 95 ARG A CA 1
ATOM 759 C C . ARG A 1 95 ? 10.730 -4.938 -15.225 1.00 60.28 95 ARG A C 1
ATOM 761 O O . ARG A 1 95 ? 10.673 -6.135 -15.490 1.00 60.28 95 ARG A O 1
ATOM 768 N N . LYS A 1 96 ? 10.911 -4.007 -16.167 1.00 53.53 96 LYS A N 1
ATOM 769 C CA . LYS A 1 96 ? 11.300 -4.381 -17.533 1.00 53.53 96 LYS A CA 1
ATOM 770 C C . LYS A 1 96 ? 12.611 -5.161 -17.427 1.00 53.53 96 LYS A C 1
ATOM 772 O O . LYS A 1 96 ? 13.612 -4.600 -16.982 1.00 53.53 96 LYS A O 1
ATOM 777 N N . ALA A 1 97 ? 12.578 -6.451 -17.755 1.00 46.59 97 ALA A N 1
ATOM 778 C CA . ALA A 1 97 ? 13.788 -7.219 -17.997 1.00 46.59 97 ALA A CA 1
ATOM 779 C C . ALA A 1 97 ? 14.478 -6.560 -19.199 1.00 46.59 97 ALA A C 1
ATOM 781 O O . ALA A 1 97 ? 13.912 -6.544 -20.293 1.00 46.59 97 ALA A O 1
ATOM 782 N N . TYR A 1 98 ? 15.610 -5.906 -18.946 1.00 49.25 98 TYR A N 1
ATOM 783 C CA . TYR A 1 98 ? 16.536 -5.474 -19.988 1.00 49.25 98 TYR A CA 1
ATOM 784 C C . TYR A 1 98 ? 17.486 -6.623 -20.295 1.00 49.25 98 TYR A C 1
ATOM 786 O O . TYR A 1 98 ? 17.918 -7.278 -19.317 1.00 49.25 98 TYR A O 1
#